Protein AF-A0A7C6SXG5-F1 (afdb_monomer)

Radius of gyration: 14.55 Å; Cα contacts (8 Å, |Δi|>4): 177; chains: 1; bounding box: 40×22×37 Å

Foldseek 3Di:
DALLLLLLLLLLLVALVSSLVSLLVSLVVCCVPPNNLVSQLSNLSSVLSNVLSVCVVVVDDSLVSLVVSLQSNLVSSLVSCVVVPDDNCCSCPVRNVVSSVSSVNNSVVNVVVCVVVVVNVVSVVVVD

Mean predicted aligned error: 2.98 Å

Secondary structure (DSSP, 8-state):
-TTSSHHHHHHHHH-HHHHHHHHHHHHHHHHHHT-HHHHHHHHHHHHHHHHHHHHHHTT--HHHHHHHHHHHHHHHHHHHHGGGT--HHIIIIIIIIHHHHHHHHHHHHHHHHHHHTTHHHHHHHTT-

Structure (mmCIF, N/CA/C/O backbone):
data_AF-A0A7C6SXG5-F1
#
_entry.id   AF-A0A7C6SXG5-F1
#
loop_
_atom_site.group_PDB
_atom_site.id
_atom_site.type_symbol
_atom_site.label_atom_id
_atom_site.label_alt_id
_atom_site.label_comp_id
_atom_site.label_asym_id
_atom_site.label_entity_id
_atom_site.label_seq_id
_atom_site.pdbx_PDB_ins_code
_atom_site.Cartn_x
_atom_site.Cartn_y
_atom_site.Cartn_z
_atom_site.occupancy
_atom_site.B_iso_or_equiv
_atom_site.auth_seq_id
_atom_site.auth_comp_id
_atom_site.auth_asym_id
_atom_site.auth_atom_id
_atom_site.pdbx_PDB_model_num
ATOM 1 N N . THR A 1 1 ? 6.810 6.107 -3.801 1.00 74.69 1 THR A N 1
ATOM 2 C CA . THR A 1 1 ? 6.747 7.474 -3.229 1.00 74.69 1 THR A CA 1
ATOM 3 C C . THR A 1 1 ? 6.247 7.361 -1.804 1.00 74.69 1 THR A C 1
ATOM 5 O O . THR A 1 1 ? 5.491 6.437 -1.528 1.00 74.69 1 THR A O 1
ATOM 8 N N . LEU A 1 2 ? 6.682 8.227 -0.886 1.00 86.44 2 LEU A N 1
ATOM 9 C CA . LEU A 1 2 ? 6.166 8.187 0.488 1.00 86.44 2 LEU A CA 1
ATOM 10 C C . LEU A 1 2 ? 4.692 8.610 0.525 1.00 86.44 2 LEU A C 1
ATOM 12 O O . LEU A 1 2 ? 4.260 9.419 -0.294 1.00 86.44 2 LEU A O 1
ATOM 16 N N . ALA A 1 3 ? 3.944 8.031 1.458 1.00 89.56 3 ALA A N 1
ATOM 17 C CA . ALA A 1 3 ? 2.505 8.165 1.664 1.00 89.56 3 ALA A CA 1
ATOM 18 C C . ALA A 1 3 ? 1.616 7.761 0.470 1.00 89.56 3 ALA A C 1
ATOM 20 O O . ALA A 1 3 ? 0.406 7.984 0.501 1.00 89.56 3 ALA A O 1
ATOM 21 N N . SER A 1 4 ? 2.166 7.131 -0.571 1.00 86.44 4 SER A N 1
ATOM 22 C CA . SER A 1 4 ? 1.375 6.732 -1.745 1.00 86.44 4 SER A CA 1
ATOM 23 C C . SER A 1 4 ? 0.449 5.544 -1.480 1.00 86.44 4 SER A C 1
ATOM 25 O O . SER A 1 4 ? -0.588 5.426 -2.131 1.00 86.44 4 SER A O 1
ATOM 27 N N . HIS A 1 5 ? 0.764 4.717 -0.480 1.00 95.50 5 HIS A N 1
ATOM 28 C CA . HIS A 1 5 ? -0.061 3.571 -0.087 1.00 95.50 5 HIS A CA 1
ATOM 29 C C . HIS A 1 5 ? -0.983 3.883 1.091 1.00 95.50 5 HIS A C 1
ATOM 31 O O . HIS A 1 5 ? -1.856 3.077 1.414 1.00 95.50 5 HIS A O 1
ATOM 37 N N . LEU A 1 6 ? -0.835 5.059 1.711 1.00 96.44 6 LEU A N 1
ATOM 38 C CA . LEU A 1 6 ? -1.660 5.482 2.839 1.00 96.44 6 LEU A CA 1
ATOM 39 C C . LEU A 1 6 ? -3.169 5.344 2.543 1.00 96.44 6 LEU A C 1
ATOM 41 O O . LEU A 1 6 ? -3.862 4.751 3.374 1.00 96.44 6 LEU A O 1
ATOM 45 N N . PRO A 1 7 ? -3.699 5.780 1.376 1.00 97.06 7 PRO A N 1
ATOM 46 C CA . PRO A 1 7 ? -5.125 5.637 1.088 1.00 97.06 7 PRO A CA 1
ATOM 47 C C . PRO A 1 7 ? -5.600 4.179 1.086 1.00 97.06 7 PRO A C 1
ATOM 49 O O . PRO A 1 7 ? -6.631 3.871 1.681 1.00 97.06 7 PRO A O 1
ATOM 52 N N . VAL A 1 8 ? -4.851 3.264 0.455 1.00 98.31 8 VAL A N 1
ATOM 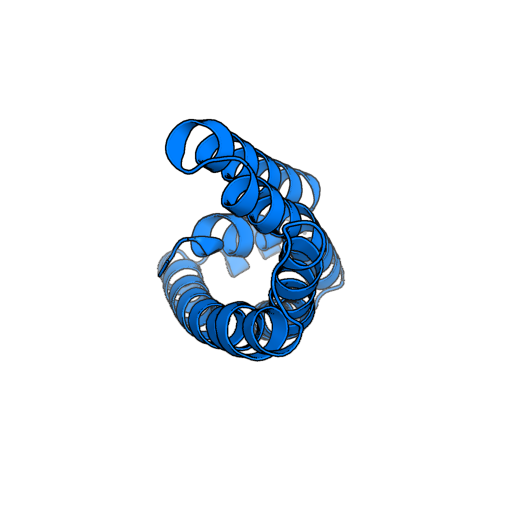53 C CA . VAL A 1 8 ? -5.249 1.847 0.376 1.00 98.31 8 VAL A CA 1
ATOM 54 C C . VAL A 1 8 ? -5.080 1.134 1.720 1.00 98.31 8 VAL A C 1
ATOM 56 O O . VAL A 1 8 ? -5.923 0.317 2.076 1.00 98.31 8 VAL A O 1
ATOM 59 N N . MET A 1 9 ? -4.060 1.485 2.511 1.00 98.44 9 MET A N 1
ATOM 60 C CA . MET A 1 9 ? -3.871 0.959 3.869 1.00 98.44 9 MET A CA 1
ATOM 61 C C . MET A 1 9 ? -5.026 1.349 4.795 1.00 98.44 9 MET A C 1
ATOM 63 O O . MET A 1 9 ? -5.563 0.499 5.501 1.00 98.44 9 MET A O 1
ATOM 67 N N . VAL A 1 10 ? -5.461 2.612 4.762 1.00 97.94 10 VAL A N 1
ATOM 68 C CA . VAL A 1 10 ? -6.627 3.071 5.534 1.00 97.94 10 VAL A CA 1
ATOM 69 C C . VAL A 1 10 ? -7.913 2.410 5.026 1.00 97.94 10 VAL A C 1
ATOM 71 O O . VAL A 1 10 ? -8.749 1.985 5.824 1.00 97.94 10 VAL A O 1
ATOM 74 N N . ALA A 1 11 ? -8.059 2.242 3.709 1.00 98.19 11 ALA A N 1
ATOM 75 C CA . ALA A 1 11 ? -9.223 1.599 3.102 1.00 98.19 11 ALA A CA 1
ATOM 76 C C . ALA A 1 11 ? -9.441 0.142 3.556 1.00 98.19 11 ALA A C 1
ATOM 78 O O . ALA A 1 11 ? -10.587 -0.314 3.596 1.00 98.19 11 ALA A O 1
ATOM 79 N N . MET A 1 12 ? -8.382 -0.573 3.964 1.00 98.50 12 MET A N 1
ATOM 80 C CA . MET A 1 12 ? -8.490 -1.930 4.525 1.00 98.50 12 MET A CA 1
ATOM 81 C C . MET A 1 12 ? -9.366 -1.993 5.780 1.00 98.50 12 MET A C 1
ATOM 83 O O . MET A 1 12 ? -10.012 -3.012 6.031 1.00 98.50 12 MET A O 1
ATOM 87 N N . LEU A 1 13 ? -9.409 -0.910 6.562 1.00 97.56 13 LEU A N 1
ATOM 88 C CA . LEU A 1 13 ? -10.248 -0.825 7.757 1.00 97.56 13 LEU A CA 1
ATOM 89 C C . LEU A 1 13 ? -11.739 -0.754 7.397 1.00 97.56 13 LEU A C 1
ATOM 91 O O . LEU A 1 13 ? -12.579 -1.251 8.144 1.00 97.56 13 LEU A O 1
ATOM 95 N N . VAL A 1 14 ? -12.071 -0.194 6.231 1.00 96.12 14 VAL A N 1
ATOM 96 C CA . VAL A 1 14 ? -13.452 0.018 5.781 1.00 96.12 14 VAL A CA 1
ATOM 97 C C . VAL A 1 14 ? -14.047 -1.278 5.218 1.00 96.12 14 VAL A C 1
ATOM 99 O O . VAL A 1 14 ? -14.955 -1.875 5.803 1.00 96.12 14 VAL A O 1
ATOM 102 N N . SER A 1 15 ? -13.551 -1.747 4.069 1.00 96.62 15 SER A N 1
ATOM 103 C CA . SER A 1 15 ? -14.026 -2.980 3.424 1.00 96.62 15 SER A CA 1
ATOM 104 C C . SER A 1 15 ? -13.098 -3.452 2.296 1.00 96.62 15 SER A C 1
ATOM 106 O O . SER A 1 15 ? -12.388 -2.629 1.719 1.00 96.62 15 SER A O 1
ATOM 108 N N . PRO A 1 16 ? -13.143 -4.746 1.909 1.00 97.88 16 PRO A N 1
ATOM 109 C CA . PRO A 1 16 ? -12.455 -5.248 0.723 1.00 97.88 16 PRO A CA 1
ATOM 110 C C . PRO A 1 16 ? -12.828 -4.484 -0.545 1.00 97.88 16 PRO A C 1
ATOM 112 O O . PRO A 1 16 ? -11.949 -4.151 -1.327 1.00 97.88 16 PRO A O 1
ATOM 115 N N . GLN A 1 17 ? -14.107 -4.146 -0.723 1.00 98.19 17 GLN A N 1
ATOM 116 C CA . GLN A 1 17 ? -14.590 -3.399 -1.882 1.00 98.19 17 GLN A CA 1
ATOM 117 C C . GLN A 1 17 ? -13.952 -2.008 -1.956 1.00 98.19 17 GLN A C 1
ATOM 119 O O . GLN A 1 17 ? -13.437 -1.625 -3.002 1.00 98.19 17 GLN A O 1
ATOM 124 N N . VAL A 1 18 ? -13.923 -1.272 -0.840 1.00 98.31 18 VAL A N 1
ATOM 125 C CA . VAL A 1 18 ? -13.299 0.060 -0.784 1.00 98.31 18 VAL A CA 1
ATOM 126 C C . VAL A 1 18 ? -11.788 -0.040 -1.003 1.00 98.31 18 VAL A C 1
ATOM 128 O O . VAL A 1 18 ? -11.242 0.737 -1.781 1.00 98.31 18 VAL A O 1
ATOM 131 N N . ALA A 1 19 ? -11.111 -1.023 -0.403 1.00 98.56 19 ALA A N 1
ATOM 132 C CA . ALA A 1 19 ? -9.676 -1.231 -0.606 1.00 98.56 19 ALA A CA 1
ATOM 133 C C . ALA A 1 19 ? -9.323 -1.553 -2.070 1.00 98.56 19 ALA A C 1
ATOM 135 O O . ALA A 1 19 ? -8.379 -0.979 -2.614 1.00 98.56 19 ALA A O 1
ATOM 136 N N . VAL A 1 20 ? -10.114 -2.406 -2.731 1.00 98.69 20 VAL A N 1
ATOM 137 C CA . VAL A 1 20 ? -9.964 -2.706 -4.164 1.00 98.69 20 VAL A CA 1
ATOM 138 C C . VAL A 1 20 ? -10.177 -1.451 -5.004 1.00 98.69 20 VAL A C 1
ATOM 140 O O . VAL A 1 20 ? -9.337 -1.142 -5.845 1.00 98.69 20 VAL A O 1
ATOM 143 N N . MET A 1 21 ? -11.250 -0.696 -4.756 1.00 98.56 21 MET A N 1
ATOM 144 C CA . MET A 1 21 ? -11.550 0.521 -5.516 1.00 98.56 21 MET A CA 1
ATOM 145 C C . MET A 1 21 ? -10.456 1.582 -5.378 1.00 98.56 21 MET A C 1
ATOM 147 O O . MET A 1 21 ? -10.078 2.194 -6.374 1.00 98.56 21 MET A O 1
ATOM 151 N N . VAL A 1 22 ? -9.898 1.769 -4.179 1.00 98.44 22 VAL A N 1
ATOM 152 C CA . VAL A 1 22 ? -8.770 2.690 -3.966 1.00 98.44 22 VAL A CA 1
ATOM 153 C C . VAL A 1 22 ? -7.520 2.210 -4.709 1.00 98.44 22 VAL A C 1
ATOM 155 O O . VAL A 1 22 ? -6.851 3.012 -5.361 1.00 98.44 22 VAL A O 1
ATOM 158 N N . GLY A 1 23 ? -7.226 0.907 -4.676 1.00 98.06 23 GLY A N 1
ATOM 159 C CA . GLY A 1 23 ? -6.114 0.329 -5.430 1.00 98.06 23 GLY A CA 1
ATOM 160 C C . GLY A 1 23 ? -6.257 0.527 -6.943 1.00 98.06 23 GLY A C 1
ATOM 161 O O . GLY A 1 23 ? -5.346 1.049 -7.586 1.00 98.06 23 GLY A O 1
ATOM 162 N N . LEU A 1 24 ? -7.423 0.203 -7.507 1.00 98.38 24 LEU A N 1
ATOM 163 C CA . LEU A 1 24 ? -7.712 0.398 -8.933 1.00 98.38 24 LEU A CA 1
ATOM 164 C C . LEU A 1 24 ? -7.697 1.879 -9.326 1.00 98.38 24 LEU A C 1
ATOM 166 O O . LEU A 1 24 ? -7.126 2.233 -10.355 1.00 98.38 24 LEU A O 1
ATOM 170 N N . GLY A 1 25 ? -8.249 2.754 -8.482 1.00 98.12 25 GLY A N 1
ATOM 171 C CA . GLY A 1 25 ? -8.196 4.202 -8.677 1.00 98.12 25 GLY A CA 1
ATOM 172 C C . GLY A 1 25 ? -6.760 4.730 -8.724 1.00 98.12 25 GLY A C 1
ATOM 173 O O . GLY A 1 25 ? -6.435 5.546 -9.585 1.00 98.12 25 GLY A O 1
ATOM 174 N N . SER A 1 26 ? -5.875 4.213 -7.863 1.00 96.00 26 SER A N 1
ATOM 175 C CA . SER A 1 26 ? -4.448 4.563 -7.893 1.00 96.00 26 SER A CA 1
ATOM 176 C C . SER A 1 26 ? -3.766 4.107 -9.188 1.00 96.00 26 SER A C 1
ATOM 178 O O . SER A 1 26 ? -3.035 4.884 -9.802 1.00 96.00 26 SER A O 1
ATOM 180 N N . SER A 1 27 ? -4.071 2.893 -9.662 1.00 97.56 27 SER A N 1
ATOM 181 C CA . SER A 1 27 ? -3.561 2.367 -10.932 1.00 97.56 27 SER A CA 1
ATOM 182 C C . SER A 1 27 ? -4.015 3.218 -12.121 1.00 97.56 27 SER A C 1
ATOM 184 O O . SER A 1 27 ? -3.182 3.638 -12.925 1.00 97.56 27 SER A O 1
ATOM 186 N N . LEU A 1 28 ? -5.305 3.565 -12.187 1.00 98.25 28 LEU A N 1
ATOM 187 C CA . LEU A 1 28 ? -5.853 4.438 -13.227 1.00 98.25 28 LEU A CA 1
ATOM 188 C C . LEU A 1 28 ? -5.217 5.835 -13.196 1.00 98.25 28 LEU A C 1
ATOM 190 O O . LEU A 1 28 ? -4.803 6.350 -14.234 1.00 98.25 28 LEU A O 1
ATOM 194 N N . GLY A 1 29 ? -5.088 6.438 -12.011 1.00 96.44 29 GLY A N 1
ATOM 195 C CA . GLY A 1 29 ? -4.447 7.744 -11.857 1.00 96.44 29 GLY A CA 1
ATOM 196 C C . GLY A 1 29 ? -2.992 7.739 -12.337 1.00 96.44 29 GLY A C 1
ATOM 197 O O . GLY A 1 29 ? -2.557 8.659 -13.033 1.00 96.44 29 GLY A O 1
ATOM 198 N N . PHE A 1 30 ? -2.242 6.677 -12.035 1.00 96.31 30 PHE A N 1
ATOM 199 C CA . PHE A 1 30 ? -0.874 6.516 -12.525 1.00 96.31 30 PHE A CA 1
ATOM 200 C C . PHE A 1 30 ? -0.798 6.200 -14.013 1.00 96.31 30 PHE A C 1
ATOM 202 O O . PHE A 1 30 ? 0.144 6.657 -14.655 1.00 96.31 30 PHE A O 1
ATOM 209 N N . LEU A 1 31 ? -1.778 5.505 -14.588 1.00 97.69 31 LEU A N 1
ATOM 210 C CA . LEU A 1 31 ? -1.833 5.309 -16.035 1.00 97.69 31 LEU A CA 1
ATOM 211 C C . LEU A 1 31 ? -1.932 6.653 -16.756 1.00 97.69 31 LEU A C 1
ATOM 213 O O . LEU A 1 31 ? -1.181 6.899 -17.695 1.00 97.69 31 LEU A O 1
ATOM 217 N N . ILE A 1 32 ? -2.798 7.538 -16.258 1.00 97.69 32 ILE A N 1
ATOM 218 C CA . ILE A 1 32 ? -3.000 8.877 -16.818 1.00 97.69 32 ILE A CA 1
ATOM 219 C C . ILE A 1 32 ? -1.746 9.748 -16.639 1.00 97.69 32 ILE A C 1
ATOM 221 O O . ILE A 1 32 ? -1.424 10.540 -17.523 1.00 97.69 32 ILE A O 1
ATOM 225 N N . LYS A 1 33 ? -1.033 9.631 -15.506 1.00 97.00 33 LYS A N 1
ATOM 226 C CA . LYS A 1 33 ? 0.024 10.592 -15.141 1.00 97.00 33 LYS A CA 1
ATOM 227 C C . LYS A 1 33 ? 1.467 10.128 -15.358 1.00 97.00 33 LYS A C 1
ATOM 229 O O . LYS A 1 33 ? 2.319 10.961 -15.660 1.00 97.00 33 LYS A O 1
ATOM 234 N N . LEU A 1 34 ? 1.7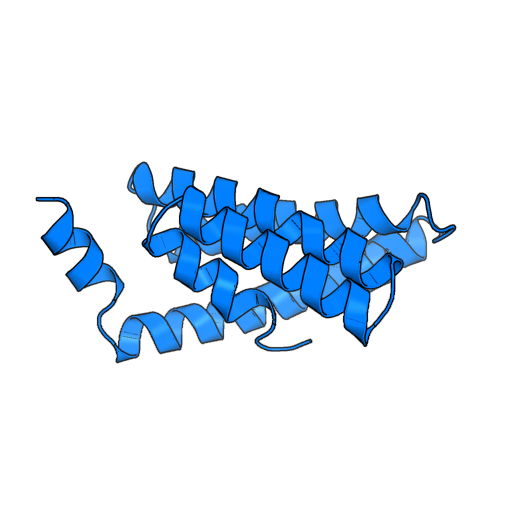61 8.851 -15.129 1.00 95.38 34 LEU A N 1
ATOM 235 C CA . LEU A 1 34 ? 3.123 8.305 -15.006 1.00 95.38 34 LEU A CA 1
ATOM 236 C C . LEU A 1 34 ? 3.418 7.172 -16.001 1.00 95.38 34 LEU A C 1
ATOM 238 O O . LEU A 1 34 ? 4.579 6.802 -16.173 1.00 95.38 34 LEU A O 1
ATOM 242 N N . GLY A 1 35 ? 2.393 6.633 -16.663 1.00 96.75 35 GLY A N 1
ATOM 243 C CA . GLY A 1 35 ? 2.525 5.625 -17.710 1.00 96.75 35 GLY A CA 1
ATOM 244 C C . GLY A 1 35 ? 2.283 4.180 -17.248 1.00 96.75 35 GLY A C 1
ATOM 245 O O . GLY A 1 35 ? 2.060 3.902 -16.064 1.00 96.75 35 GLY A O 1
ATOM 246 N N . PRO A 1 36 ? 2.318 3.228 -18.197 1.00 97.31 36 PRO A N 1
ATOM 247 C CA . PRO A 1 36 ? 1.765 1.886 -18.010 1.00 97.31 36 PRO A CA 1
ATOM 248 C C . PRO A 1 36 ? 2.546 1.016 -17.019 1.00 97.31 36 PRO A C 1
ATOM 250 O O . PRO A 1 36 ? 1.933 0.236 -16.300 1.00 97.31 36 PRO A O 1
ATOM 253 N N . ILE A 1 37 ? 3.873 1.162 -16.922 1.00 97.62 37 ILE A N 1
ATOM 254 C CA . ILE A 1 37 ? 4.694 0.363 -15.992 1.00 97.62 37 ILE A CA 1
ATOM 255 C C . ILE A 1 37 ? 4.330 0.694 -14.538 1.00 97.62 37 ILE A C 1
ATOM 257 O O . ILE A 1 37 ? 4.137 -0.197 -13.712 1.00 97.62 37 ILE A O 1
ATOM 261 N N . ILE A 1 38 ? 4.202 1.986 -14.223 1.00 96.56 38 ILE A N 1
ATOM 262 C CA . ILE A 1 38 ? 3.845 2.440 -12.875 1.00 96.56 38 ILE A CA 1
ATOM 263 C C . ILE A 1 38 ? 2.383 2.108 -12.564 1.00 96.56 38 ILE A C 1
ATOM 265 O O . ILE A 1 38 ? 2.083 1.661 -11.458 1.00 96.56 38 ILE A O 1
ATOM 269 N N . ALA A 1 39 ? 1.491 2.243 -13.547 1.00 97.50 39 ALA A N 1
ATOM 270 C CA . ALA A 1 39 ? 0.096 1.835 -13.418 1.00 97.50 39 ALA A CA 1
ATOM 271 C C . ALA A 1 39 ? -0.058 0.337 -13.127 1.00 97.50 39 ALA A C 1
ATOM 273 O O . ALA A 1 39 ? -0.802 -0.036 -12.219 1.00 97.50 39 ALA A O 1
ATOM 274 N N . ALA A 1 40 ? 0.669 -0.515 -13.854 1.00 98.00 40 ALA A N 1
ATOM 275 C CA . ALA A 1 40 ? 0.648 -1.960 -13.660 1.00 98.00 40 ALA A CA 1
ATOM 276 C C . ALA A 1 40 ? 1.131 -2.337 -12.255 1.00 98.00 40 ALA A C 1
ATOM 278 O O . ALA A 1 40 ? 0.517 -3.175 -11.599 1.00 98.00 40 ALA A O 1
ATOM 279 N N . ARG A 1 41 ? 2.189 -1.683 -11.755 1.00 97.69 41 ARG A N 1
ATOM 280 C CA . ARG A 1 41 ? 2.654 -1.879 -10.373 1.00 97.69 41 ARG A CA 1
ATOM 281 C C . ARG A 1 41 ? 1.578 -1.474 -9.363 1.00 97.69 41 ARG A C 1
ATOM 283 O O . ARG A 1 41 ? 1.236 -2.262 -8.491 1.00 97.69 41 ARG A O 1
ATOM 290 N N . ALA A 1 42 ? 0.940 -0.320 -9.558 1.00 97.06 42 ALA A N 1
ATOM 291 C CA . ALA A 1 42 ? -0.147 0.124 -8.689 1.00 97.06 42 ALA A CA 1
ATOM 292 C C . ALA A 1 42 ? -1.409 -0.751 -8.751 1.00 97.06 42 ALA A C 1
ATOM 294 O O . ALA A 1 42 ? -2.218 -0.717 -7.827 1.00 97.06 42 ALA A O 1
ATOM 295 N N . ALA A 1 43 ? -1.584 -1.598 -9.770 1.00 97.81 43 ALA A N 1
ATOM 296 C CA . ALA A 1 43 ? -2.659 -2.591 -9.762 1.00 97.81 43 ALA A CA 1
ATOM 297 C C . ALA A 1 43 ? -2.493 -3.615 -8.617 1.00 97.81 43 ALA A C 1
ATOM 299 O O . ALA A 1 43 ? -3.487 -4.115 -8.085 1.00 97.81 43 ALA A O 1
ATOM 300 N N . VAL A 1 44 ? -1.258 -3.859 -8.154 1.00 98.38 44 VAL A N 1
ATOM 301 C CA . VAL A 1 44 ? -0.959 -4.695 -6.974 1.00 98.38 44 VAL A CA 1
ATOM 302 C C . VAL A 1 44 ? -1.614 -4.128 -5.710 1.00 98.38 44 VAL A C 1
ATOM 304 O O . VAL A 1 44 ? -1.962 -4.889 -4.805 1.00 98.38 44 VAL A O 1
ATOM 307 N N . HIS A 1 45 ? -1.870 -2.815 -5.658 1.00 98.31 45 HIS A N 1
ATOM 308 C CA . HIS A 1 45 ? -2.537 -2.172 -4.526 1.00 98.31 45 HIS A CA 1
ATOM 309 C C . HIS A 1 45 ? -3.937 -2.733 -4.285 1.00 98.31 45 HIS A C 1
ATOM 311 O O . HIS A 1 45 ? -4.328 -2.931 -3.137 1.00 98.31 45 HIS A O 1
ATOM 317 N N . ALA A 1 46 ? -4.677 -3.056 -5.350 1.00 98.50 46 ALA A N 1
ATOM 318 C CA . ALA A 1 46 ? -5.993 -3.670 -5.216 1.00 98.50 46 ALA A CA 1
ATOM 319 C C . ALA A 1 46 ? -5.898 -5.061 -4.566 1.00 98.50 46 ALA A C 1
ATOM 321 O O . ALA A 1 46 ? -6.721 -5.409 -3.719 1.00 98.50 46 ALA A O 1
ATOM 322 N N . VAL A 1 47 ? -4.860 -5.831 -4.911 1.00 98.38 47 VAL A N 1
ATOM 323 C CA . VAL A 1 47 ? -4.635 -7.192 -4.403 1.00 98.38 47 VAL A CA 1
ATOM 324 C C . VAL A 1 47 ? -4.248 -7.174 -2.926 1.00 98.38 47 VAL A C 1
ATOM 326 O O . VAL A 1 47 ? -4.917 -7.813 -2.111 1.00 98.38 47 VAL A O 1
ATOM 329 N N . PHE A 1 48 ? -3.200 -6.431 -2.549 1.00 98.19 48 PHE A N 1
ATOM 330 C CA . PHE A 1 48 ? -2.788 -6.393 -1.143 1.00 98.19 48 PHE A CA 1
ATOM 331 C C . PHE A 1 48 ? -3.817 -5.648 -0.279 1.00 98.19 48 PHE A C 1
ATOM 333 O O . PHE A 1 48 ? -4.042 -6.038 0.865 1.00 98.19 48 PHE A O 1
ATOM 340 N N . GLY A 1 49 ? -4.495 -4.637 -0.836 1.00 98.62 49 GLY A N 1
ATOM 341 C CA . GLY A 1 49 ? -5.635 -3.955 -0.225 1.00 98.62 49 GLY A CA 1
ATOM 342 C C . GLY A 1 49 ? -6.761 -4.922 0.131 1.00 98.62 49 GLY A C 1
ATOM 343 O O . GLY A 1 49 ? -7.210 -4.959 1.277 1.00 98.62 49 GLY A O 1
ATOM 344 N N . ALA A 1 50 ? -7.181 -5.761 -0.820 1.00 98.62 50 ALA A N 1
ATOM 345 C CA . ALA A 1 50 ? -8.190 -6.789 -0.580 1.00 98.62 50 ALA A CA 1
ATOM 346 C C . ALA A 1 50 ? -7.742 -7.782 0.500 1.00 98.62 50 ALA A C 1
ATOM 348 O O . ALA A 1 50 ? -8.479 -8.021 1.460 1.00 98.62 50 ALA A O 1
ATOM 349 N N . ALA A 1 51 ? -6.528 -8.329 0.376 1.00 98.69 51 ALA A N 1
ATOM 350 C CA . ALA A 1 51 ? -5.978 -9.285 1.336 1.00 98.69 51 ALA A CA 1
ATOM 351 C C . ALA A 1 51 ? -5.934 -8.701 2.757 1.00 98.69 51 ALA A C 1
ATOM 353 O O . ALA A 1 51 ? -6.389 -9.342 3.709 1.00 98.69 51 ALA A O 1
ATOM 354 N N . GLY A 1 52 ? -5.462 -7.460 2.893 1.00 98.62 52 GLY A N 1
ATOM 355 C CA . GLY A 1 52 ? -5.412 -6.764 4.171 1.00 98.62 52 GLY A CA 1
ATOM 356 C C . GLY A 1 52 ? -6.800 -6.504 4.758 1.00 98.62 52 GLY A C 1
ATOM 357 O O . GLY A 1 52 ? -7.033 -6.763 5.938 1.00 98.62 52 GLY A O 1
ATOM 358 N N . ALA A 1 53 ? -7.761 -6.091 3.930 1.00 98.50 53 ALA A N 1
ATOM 359 C CA . ALA A 1 53 ? -9.138 -5.869 4.363 1.00 98.50 53 ALA A CA 1
ATOM 360 C C . ALA A 1 53 ? -9.824 -7.160 4.844 1.00 98.50 53 ALA A C 1
ATOM 362 O O . ALA A 1 53 ? -10.535 -7.155 5.854 1.00 98.50 53 ALA A O 1
ATOM 363 N N . PHE A 1 54 ? -9.602 -8.285 4.155 1.00 98.56 54 PHE A N 1
ATOM 364 C CA . PHE A 1 54 ? -10.099 -9.592 4.592 1.00 98.56 54 PHE A CA 1
ATOM 365 C C . PHE A 1 54 ? -9.450 -10.040 5.903 1.00 98.56 54 PHE A C 1
ATOM 367 O O . PHE A 1 54 ? -10.151 -10.516 6.796 1.00 98.56 54 PHE A O 1
ATOM 374 N N . ALA A 1 55 ? -8.137 -9.860 6.050 1.00 98.44 55 ALA A N 1
ATOM 375 C CA . ALA A 1 55 ? -7.420 -10.168 7.284 1.00 98.44 55 ALA A CA 1
ATOM 376 C C . ALA A 1 55 ? -7.944 -9.340 8.469 1.00 98.44 55 ALA A C 1
ATOM 378 O O . ALA A 1 55 ? -8.262 -9.897 9.521 1.00 98.44 55 ALA A O 1
ATOM 379 N N . PHE A 1 56 ? -8.130 -8.032 8.279 1.00 97.94 56 PHE A N 1
ATOM 380 C CA . PHE A 1 56 ? -8.707 -7.151 9.293 1.00 97.94 56 PHE A CA 1
ATOM 381 C C . PHE A 1 56 ? -10.142 -7.559 9.662 1.00 97.94 56 PHE A C 1
ATOM 383 O O . PHE A 1 56 ? -10.522 -7.573 10.832 1.00 97.94 56 PHE A O 1
ATOM 390 N N . ARG A 1 57 ? -10.959 -7.956 8.676 1.00 96.06 57 ARG A N 1
ATOM 391 C CA . ARG A 1 57 ? -12.310 -8.497 8.916 1.00 96.06 57 ARG A CA 1
ATOM 392 C C . ARG A 1 57 ? -12.319 -9.772 9.749 1.00 96.06 57 ARG A C 1
ATOM 394 O O . ARG A 1 57 ? -13.235 -9.950 10.540 1.00 96.06 57 ARG A O 1
ATOM 401 N N . LYS A 1 58 ? -11.289 -10.606 9.623 1.00 96.38 58 LYS A N 1
ATOM 402 C CA . LYS A 1 58 ? -11.091 -11.803 10.451 1.00 96.38 58 LYS A CA 1
ATOM 403 C C . LYS A 1 58 ? -10.540 -11.499 11.853 1.00 96.38 58 LYS A C 1
ATOM 405 O O . LYS A 1 58 ? -10.194 -12.425 12.576 1.00 96.38 58 LYS A O 1
ATOM 410 N N . GLY A 1 59 ? -10.451 -10.226 12.244 1.00 95.69 59 GLY A N 1
ATOM 411 C CA . GLY A 1 59 ? -10.042 -9.812 13.586 1.00 95.69 59 GLY A CA 1
ATOM 412 C C . GLY A 1 59 ? -8.534 -9.655 13.770 1.00 95.69 59 GLY A C 1
ATOM 413 O O . GLY A 1 59 ? -8.081 -9.487 14.901 1.00 95.69 59 GLY A O 1
ATOM 414 N N . LEU A 1 60 ? -7.733 -9.690 12.696 1.00 97.81 60 LEU A N 1
ATOM 415 C CA . LEU A 1 60 ? -6.308 -9.391 12.833 1.00 97.81 60 LEU A CA 1
ATOM 416 C C . LEU A 1 60 ? -6.118 -7.911 13.218 1.00 97.81 60 LEU A C 1
ATOM 418 O O . LEU A 1 60 ? -6.689 -7.035 12.562 1.00 97.81 60 LEU A O 1
ATOM 422 N N . PRO A 1 61 ? -5.273 -7.608 14.223 1.00 96.88 61 PRO A N 1
ATOM 423 C CA . PRO A 1 61 ? -4.885 -6.240 14.546 1.00 96.88 61 PRO A CA 1
ATOM 424 C C . PRO A 1 61 ? -4.307 -5.517 13.328 1.00 96.88 61 PRO A C 1
ATOM 426 O O . PRO A 1 61 ? -3.546 -6.113 12.563 1.00 96.88 61 PRO A O 1
ATOM 429 N N . PHE A 1 62 ? -4.597 -4.222 13.186 1.00 97.69 62 PHE A N 1
ATOM 430 C CA . PHE A 1 62 ? -4.195 -3.450 12.005 1.00 97.69 62 PHE A CA 1
ATOM 431 C C . PHE A 1 62 ? -2.676 -3.474 11.754 1.00 97.69 62 PHE A C 1
ATOM 433 O O . PHE A 1 62 ? -2.247 -3.669 10.623 1.00 97.69 62 PHE A O 1
ATOM 440 N N . THR A 1 63 ? -1.845 -3.432 12.799 1.00 97.75 63 THR A N 1
ATOM 441 C CA . THR A 1 63 ? -0.385 -3.592 12.661 1.00 97.75 63 THR A CA 1
ATOM 442 C C . THR A 1 63 ? 0.008 -4.932 12.029 1.00 97.75 63 THR A C 1
ATOM 444 O O . THR A 1 63 ? 0.889 -4.978 11.176 1.00 97.75 63 THR A O 1
ATOM 447 N N . LYS A 1 64 ? -0.664 -6.035 12.398 1.00 98.31 64 LYS A N 1
ATOM 448 C CA . LYS A 1 64 ? -0.410 -7.355 11.792 1.00 98.31 64 LYS A CA 1
ATOM 449 C C . LYS A 1 64 ? -0.897 -7.411 10.348 1.00 98.31 64 LYS A C 1
ATOM 451 O O . LYS A 1 64 ? -0.266 -8.069 9.531 1.00 98.31 64 LYS A O 1
ATOM 456 N N . VAL A 1 65 ? -1.988 -6.712 10.034 1.00 98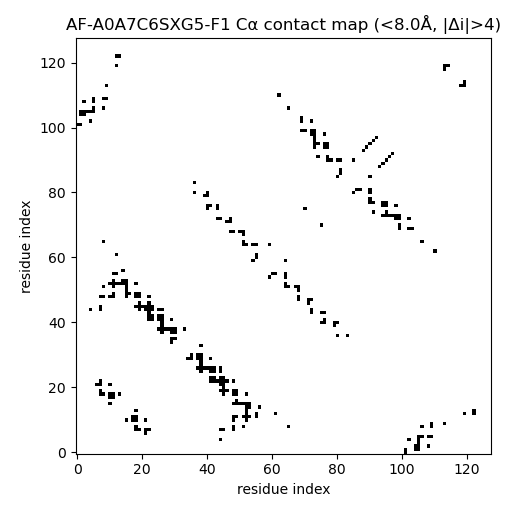.62 65 VAL A N 1
ATOM 457 C CA . VAL A 1 65 ? -2.490 -6.566 8.662 1.00 98.62 65 VAL A CA 1
ATOM 458 C C . VAL A 1 65 ? -1.457 -5.863 7.781 1.00 98.62 65 VAL A C 1
ATOM 460 O O . VAL A 1 65 ? -1.129 -6.386 6.723 1.00 98.62 65 VAL A O 1
ATOM 463 N N . LEU A 1 66 ? -0.881 -4.749 8.242 1.00 98.50 66 LEU A N 1
ATOM 464 C CA . LEU A 1 66 ? 0.162 -4.024 7.506 1.00 98.50 66 LEU A CA 1
ATOM 465 C C . LEU A 1 66 ? 1.380 -4.924 7.232 1.00 98.50 66 LEU A C 1
ATOM 467 O O . LEU A 1 66 ? 1.806 -5.062 6.086 1.00 98.50 66 LEU A O 1
ATOM 471 N N . MET A 1 67 ? 1.867 -5.643 8.250 1.00 98.38 67 MET A N 1
ATOM 472 C CA . MET A 1 67 ? 2.984 -6.586 8.089 1.00 98.38 67 MET A CA 1
ATOM 473 C C . MET A 1 67 ? 2.655 -7.759 7.155 1.00 98.38 67 MET A C 1
ATOM 475 O O . MET A 1 67 ? 3.513 -8.185 6.387 1.00 98.38 67 MET A O 1
ATOM 479 N N . LEU A 1 68 ? 1.418 -8.264 7.187 1.00 98.38 68 LEU A N 1
ATOM 480 C CA . LEU A 1 68 ? 0.949 -9.314 6.278 1.00 98.38 68 LEU A CA 1
ATOM 481 C C . LEU A 1 68 ? 0.937 -8.835 4.820 1.00 98.38 68 LEU A C 1
ATOM 483 O O . LEU A 1 68 ? 1.252 -9.605 3.915 1.00 98.38 68 LEU A O 1
ATOM 487 N N . THR A 1 69 ? 0.568 -7.576 4.579 1.00 98.56 69 THR A N 1
ATOM 488 C CA . THR A 1 69 ? 0.479 -7.027 3.221 1.00 98.56 69 THR A CA 1
ATOM 489 C C . THR A 1 69 ? 1.823 -6.638 2.615 1.00 98.56 69 THR A C 1
ATOM 491 O O . THR A 1 69 ? 1.935 -6.605 1.391 1.00 98.56 69 THR A O 1
ATOM 494 N N . LEU A 1 70 ? 2.851 -6.402 3.436 1.00 98.50 70 LEU A N 1
ATOM 495 C CA . LEU A 1 70 ? 4.200 -6.045 2.987 1.00 98.50 70 LEU A CA 1
ATOM 496 C C . LEU A 1 70 ? 4.777 -7.024 1.946 1.00 98.50 70 LEU A C 1
ATOM 498 O O . LEU A 1 70 ? 5.152 -6.559 0.866 1.00 98.50 70 LEU A O 1
ATOM 502 N N . PRO A 1 71 ? 4.847 -8.352 2.187 1.00 98.38 71 PRO A N 1
ATOM 503 C CA . PRO A 1 71 ? 5.393 -9.278 1.195 1.00 98.38 71 PRO A CA 1
ATOM 504 C C . PRO A 1 71 ? 4.546 -9.335 -0.080 1.00 98.38 71 PRO A C 1
ATOM 506 O O . PRO A 1 71 ? 5.107 -9.416 -1.169 1.00 98.38 71 PRO A O 1
ATOM 509 N N . ILE A 1 72 ? 3.217 -9.230 0.028 1.00 98.56 72 ILE A N 1
ATOM 510 C CA . ILE A 1 72 ? 2.310 -9.213 -1.133 1.00 98.56 72 ILE A CA 1
ATOM 511 C C . ILE A 1 72 ? 2.621 -8.001 -2.016 1.00 98.56 72 ILE A C 1
ATOM 513 O O . ILE A 1 72 ? 2.705 -8.121 -3.235 1.00 98.56 72 ILE A O 1
ATOM 517 N N . HIS A 1 73 ? 2.832 -6.845 -1.389 1.00 98.50 73 HIS A N 1
ATOM 518 C CA . HIS A 1 73 ? 3.151 -5.608 -2.076 1.00 98.50 73 HIS A CA 1
ATOM 519 C C . HIS A 1 73 ? 4.519 -5.669 -2.768 1.00 98.50 73 HIS A C 1
ATOM 521 O O . HIS A 1 73 ? 4.605 -5.511 -3.984 1.00 98.50 73 HIS A O 1
ATOM 527 N N . ALA A 1 74 ? 5.579 -5.961 -2.008 1.00 98.31 74 ALA A N 1
ATOM 528 C CA . ALA A 1 74 ? 6.949 -5.950 -2.512 1.00 98.31 74 ALA A CA 1
ATOM 529 C C . ALA A 1 74 ? 7.190 -7.002 -3.601 1.00 98.31 74 ALA A C 1
ATOM 531 O O . ALA A 1 74 ? 7.783 -6.699 -4.637 1.00 98.31 74 ALA A O 1
ATOM 532 N N . ILE A 1 75 ? 6.705 -8.229 -3.390 1.00 98.56 75 ILE A N 1
ATOM 533 C CA . ILE A 1 75 ? 6.846 -9.308 -4.372 1.00 98.56 75 ILE A CA 1
ATOM 534 C C . ILE A 1 75 ? 5.952 -9.031 -5.579 1.0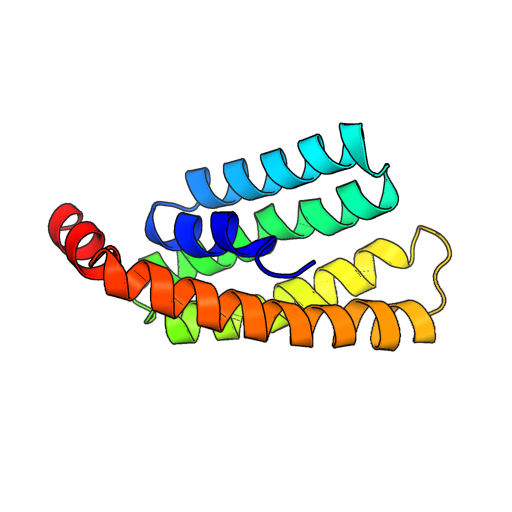0 98.56 75 ILE A C 1
ATOM 536 O O . ILE A 1 75 ? 6.406 -9.182 -6.709 1.0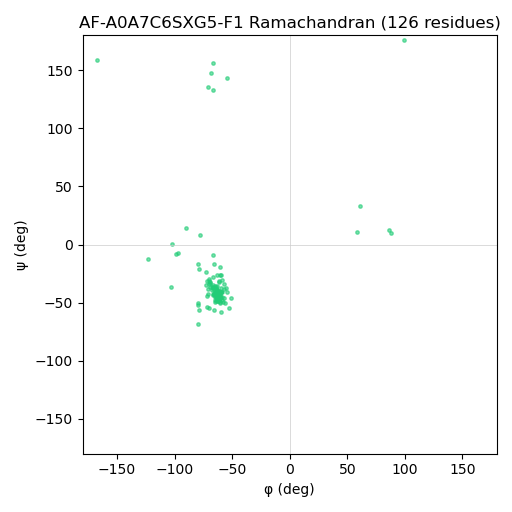0 98.56 75 ILE A O 1
ATOM 540 N N . GLY A 1 76 ? 4.712 -8.581 -5.366 1.00 98.38 76 GLY A N 1
ATOM 541 C CA . GLY A 1 76 ? 3.796 -8.262 -6.456 1.00 98.38 76 GLY A CA 1
ATOM 542 C C . GLY A 1 76 ? 4.371 -7.206 -7.399 1.00 98.38 76 GLY A C 1
ATOM 543 O O . GLY A 1 76 ? 4.430 -7.429 -8.606 1.00 98.38 76 GLY A O 1
ATOM 544 N N . GLU A 1 77 ? 4.872 -6.088 -6.870 1.00 98.31 77 GLU A N 1
ATOM 545 C CA . GLU A 1 77 ? 5.468 -5.044 -7.709 1.00 98.31 77 GLU A CA 1
ATOM 546 C C . GLU A 1 77 ? 6.768 -5.502 -8.391 1.00 98.31 77 GLU A C 1
ATOM 548 O O . GLU A 1 77 ? 7.011 -5.130 -9.541 1.00 98.31 77 GLU A O 1
ATOM 553 N N . ALA A 1 78 ? 7.585 -6.330 -7.730 1.00 98.44 78 ALA A N 1
ATOM 554 C CA . ALA A 1 78 ? 8.787 -6.909 -8.331 1.00 98.44 78 ALA A CA 1
ATOM 555 C C . ALA A 1 78 ? 8.455 -7.856 -9.496 1.00 98.44 78 ALA A C 1
ATOM 557 O O . ALA A 1 78 ? 9.106 -7.804 -10.537 1.00 98.44 78 ALA A O 1
ATOM 558 N N . LEU A 1 79 ? 7.423 -8.692 -9.358 1.00 98.44 79 LEU A N 1
ATOM 559 C CA . LEU A 1 79 ? 6.983 -9.594 -10.424 1.00 98.44 79 LEU A CA 1
ATOM 560 C C . LEU A 1 79 ? 6.399 -8.825 -11.610 1.00 98.44 79 LEU A C 1
ATOM 562 O O . LEU A 1 79 ? 6.685 -9.162 -12.757 1.00 98.44 79 LEU A O 1
ATOM 566 N N . ILE A 1 80 ? 5.636 -7.762 -11.345 1.00 98.19 80 ILE A N 1
ATOM 567 C CA . ILE A 1 80 ? 4.998 -6.957 -12.390 1.00 98.19 80 ILE A CA 1
ATOM 568 C C . ILE A 1 80 ? 6.006 -6.301 -13.328 1.00 98.19 80 ILE A C 1
ATOM 570 O O . ILE A 1 80 ? 5.688 -6.123 -14.497 1.00 98.19 80 ILE A O 1
ATOM 574 N N . VAL A 1 81 ? 7.207 -5.939 -12.869 1.00 98.38 81 VAL A N 1
ATOM 575 C CA . VAL A 1 81 ? 8.186 -5.262 -13.737 1.00 98.38 81 VAL A CA 1
ATOM 576 C C . VAL A 1 81 ? 8.952 -6.209 -14.666 1.00 98.38 81 VAL A C 1
ATOM 578 O O . VAL A 1 81 ? 9.529 -5.745 -15.649 1.00 98.38 81 VAL A O 1
ATOM 581 N N . LEU A 1 82 ? 8.949 -7.523 -14.406 1.00 98.25 82 LEU A N 1
ATOM 582 C CA . LEU A 1 82 ? 9.698 -8.498 -15.213 1.00 98.25 82 LEU A CA 1
ATOM 583 C C . LEU A 1 82 ? 9.216 -8.561 -16.677 1.00 98.25 82 LEU A C 1
ATOM 585 O O . LEU A 1 82 ? 10.065 -8.458 -17.565 1.00 98.25 82 LEU A O 1
ATOM 589 N N . PRO A 1 83 ? 7.898 -8.624 -16.979 1.00 97.69 83 PRO A N 1
ATOM 590 C CA . PRO A 1 83 ? 7.400 -8.567 -18.357 1.00 97.69 83 PRO A CA 1
ATOM 591 C C . PRO A 1 83 ? 7.756 -7.276 -19.108 1.00 97.69 83 PRO A C 1
ATOM 593 O O . PRO A 1 83 ? 7.733 -7.261 -20.334 1.00 97.69 83 PRO A O 1
ATOM 596 N N . PHE A 1 84 ? 8.112 -6.202 -18.396 1.00 97.44 84 PHE A N 1
ATOM 597 C CA . PHE A 1 84 ? 8.552 -4.934 -18.987 1.00 97.44 84 PHE A CA 1
ATOM 598 C C . PHE A 1 84 ? 10.073 -4.871 -19.214 1.00 97.44 84 PHE A C 1
ATOM 600 O O . PHE A 1 84 ? 10.622 -3.794 -19.440 1.00 97.44 84 PHE A O 1
ATOM 607 N N . GLY A 1 85 ? 10.772 -6.010 -19.145 1.00 97.56 85 GLY A N 1
ATOM 608 C CA . GLY A 1 85 ? 12.196 -6.120 -19.475 1.00 97.56 85 GLY A CA 1
ATOM 609 C C . GLY A 1 85 ? 13.150 -5.798 -18.324 1.00 97.56 85 GLY A C 1
ATOM 610 O O . GLY A 1 85 ? 14.353 -5.640 -18.543 1.00 97.56 85 GLY A O 1
ATOM 611 N N . PHE A 1 86 ? 12.657 -5.694 -17.086 1.00 98.19 86 PHE A N 1
ATOM 612 C CA . PHE A 1 86 ? 13.534 -5.534 -15.927 1.00 98.19 86 PHE A CA 1
ATOM 613 C C . PHE A 1 86 ? 14.289 -6.841 -15.667 1.00 98.19 86 PHE A C 1
ATOM 615 O O . PHE A 1 86 ? 13.702 -7.921 -15.659 1.00 98.19 86 PHE A O 1
ATOM 622 N N . SER A 1 87 ? 15.595 -6.749 -15.401 1.00 98.38 87 SER A N 1
ATOM 623 C CA . SER A 1 87 ? 16.363 -7.909 -14.944 1.00 98.38 87 SER A CA 1
ATOM 624 C C . SER A 1 87 ? 15.909 -8.343 -13.549 1.00 98.38 87 SER A C 1
ATOM 626 O O . SER A 1 87 ? 15.439 -7.518 -12.761 1.00 98.38 87 SER A O 1
ATOM 628 N N . LEU A 1 88 ? 16.127 -9.615 -13.201 1.00 97.38 88 LEU A N 1
ATOM 629 C CA . LEU A 1 88 ? 15.797 -10.141 -11.873 1.00 97.38 88 LEU A CA 1
ATOM 630 C C . LEU A 1 88 ? 16.466 -9.337 -10.747 1.00 97.38 88 LEU A C 1
ATOM 632 O O . LEU A 1 88 ? 15.845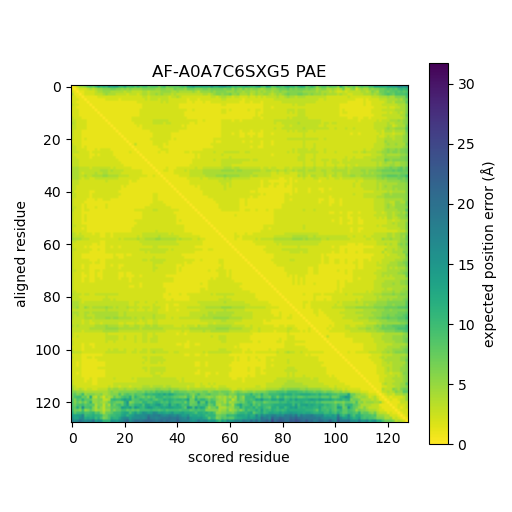 -9.069 -9.723 1.00 97.38 88 LEU A O 1
ATOM 636 N N . GLN A 1 89 ? 17.70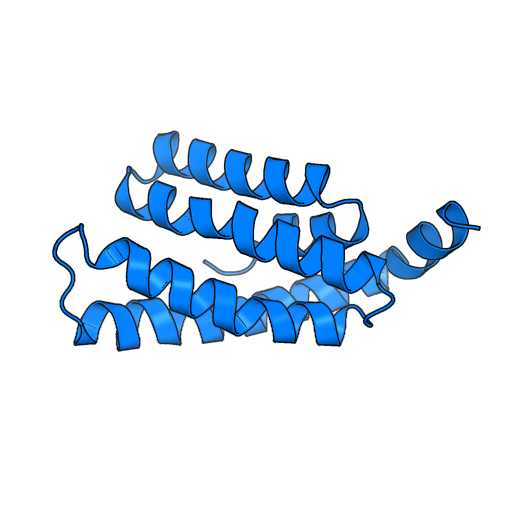3 -8.878 -10.965 1.00 97.44 89 GLN A N 1
ATOM 637 C CA . GLN A 1 89 ? 18.407 -8.018 -10.016 1.00 97.44 89 GLN A CA 1
ATOM 638 C C . GLN A 1 89 ? 17.691 -6.674 -9.824 1.00 97.44 89 GLN A C 1
ATOM 640 O O . GLN A 1 89 ? 17.479 -6.260 -8.689 1.00 97.44 89 GLN A O 1
ATOM 645 N N . LYS A 1 90 ? 17.281 -5.993 -10.905 1.00 97.69 90 LYS A N 1
ATOM 646 C CA . LYS A 1 90 ? 16.550 -4.718 -10.796 1.00 97.69 90 LYS A CA 1
ATOM 647 C C . LYS A 1 90 ? 15.170 -4.921 -10.167 1.00 97.69 90 LYS A C 1
ATOM 649 O O . LYS A 1 90 ? 14.780 -4.148 -9.297 1.00 97.69 90 LYS A O 1
ATOM 654 N N . ALA A 1 91 ? 14.455 -5.964 -10.574 1.00 98.00 91 ALA A N 1
ATOM 655 C CA . ALA A 1 91 ? 13.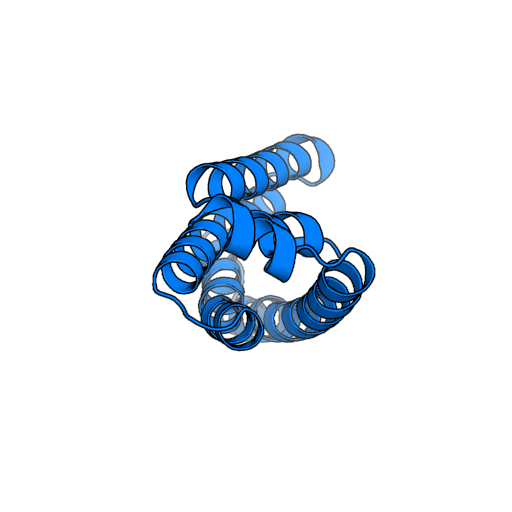142 -6.300 -10.040 1.00 98.00 91 ALA A CA 1
ATOM 656 C C . ALA A 1 91 ? 13.195 -6.626 -8.541 1.00 98.00 91 ALA A C 1
ATOM 658 O O . ALA A 1 91 ? 12.434 -6.062 -7.764 1.00 98.00 91 ALA A O 1
ATOM 659 N N . GLY A 1 92 ? 14.125 -7.478 -8.110 1.00 96.44 92 GLY A N 1
ATOM 660 C CA . GLY A 1 92 ? 14.264 -7.853 -6.705 1.00 96.44 92 GLY A CA 1
ATOM 661 C C . GLY A 1 92 ? 14.838 -6.732 -5.839 1.00 96.44 92 GLY A C 1
ATOM 662 O O . GLY A 1 92 ? 14.233 -6.351 -4.840 1.00 96.44 92 GLY A O 1
ATOM 663 N N . LEU A 1 93 ? 15.994 -6.183 -6.224 1.00 95.31 93 LEU A N 1
ATOM 664 C CA . LEU A 1 93 ? 16.732 -5.239 -5.384 1.00 95.31 93 LEU A CA 1
ATOM 665 C C . LEU A 1 93 ? 16.155 -3.827 -5.452 1.00 95.31 93 LEU A C 1
ATOM 667 O O . LEU A 1 93 ? 15.912 -3.215 -4.421 1.00 95.31 93 LEU A O 1
ATOM 671 N N . ILE A 1 94 ? 15.929 -3.288 -6.649 1.00 95.56 94 ILE A N 1
ATOM 672 C CA . ILE A 1 94 ? 15.488 -1.893 -6.771 1.00 95.56 94 ILE A CA 1
ATOM 673 C C . ILE A 1 94 ? 13.991 -1.804 -6.493 1.00 95.56 94 ILE A C 1
ATOM 675 O O . ILE A 1 94 ? 13.563 -1.011 -5.657 1.00 95.56 94 ILE A O 1
ATOM 679 N N . VAL A 1 95 ? 13.192 -2.629 -7.174 1.00 97.19 95 VAL A N 1
ATOM 680 C CA . VAL A 1 95 ? 11.736 -2.572 -7.031 1.00 97.19 95 VAL A CA 1
ATOM 681 C C . VAL A 1 95 ? 11.299 -3.269 -5.748 1.00 97.19 95 VAL A C 1
ATOM 683 O O . VAL A 1 95 ? 10.699 -2.614 -4.909 1.00 97.19 95 VAL A O 1
ATOM 686 N N . GLY A 1 96 ? 11.633 -4.540 -5.534 1.00 97.88 96 GLY A N 1
ATOM 687 C CA . GLY A 1 96 ? 11.189 -5.303 -4.364 1.00 97.88 96 GLY A CA 1
ATOM 688 C C . GLY A 1 96 ? 11.634 -4.699 -3.029 1.00 97.88 96 GLY A C 1
ATOM 689 O O . GLY A 1 96 ? 10.790 -4.335 -2.209 1.00 97.88 96 GLY A O 1
ATOM 690 N N . VAL A 1 97 ? 12.944 -4.531 -2.807 1.00 97.88 97 VAL A N 1
ATOM 691 C CA . VAL A 1 97 ? 13.453 -3.970 -1.535 1.00 97.88 97 VAL A CA 1
ATOM 692 C C . VAL A 1 97 ? 13.031 -2.513 -1.359 1.00 97.88 97 VAL A C 1
ATOM 694 O O . VAL A 1 97 ? 12.573 -2.138 -0.280 1.00 97.88 97 VAL A O 1
ATOM 697 N N . GLY A 1 98 ? 13.101 -1.699 -2.419 1.00 96.81 98 GLY A N 1
ATOM 698 C CA . GLY A 1 98 ? 12.606 -0.320 -2.379 1.00 96.81 98 GLY A CA 1
ATOM 699 C C . GLY A 1 98 ? 11.123 -0.240 -1.998 1.00 96.81 98 GLY A C 1
ATOM 700 O O . GLY A 1 98 ? 10.716 0.673 -1.277 1.00 96.81 98 GLY A O 1
ATOM 701 N N . THR A 1 99 ? 10.335 -1.229 -2.423 1.00 97.44 99 THR A N 1
ATOM 702 C CA . THR A 1 99 ? 8.913 -1.357 -2.089 1.00 97.44 99 THR A CA 1
ATOM 703 C C . THR A 1 99 ? 8.677 -1.760 -0.649 1.00 97.44 99 THR A C 1
ATOM 705 O O . THR A 1 99 ? 7.864 -1.145 0.038 1.00 97.44 99 THR A O 1
ATOM 708 N N . ALA A 1 100 ? 9.439 -2.727 -0.144 1.00 97.94 100 ALA A N 1
ATOM 709 C CA . ALA A 1 100 ? 9.374 -3.109 1.260 1.00 97.94 100 ALA A CA 1
ATOM 710 C C . ALA A 1 100 ? 9.694 -1.922 2.189 1.00 97.94 100 ALA A C 1
ATOM 712 O O . ALA A 1 100 ? 8.954 -1.670 3.141 1.00 97.94 100 ALA A O 1
ATOM 713 N N . LEU A 1 101 ? 10.749 -1.157 1.882 1.00 97.25 101 LEU A N 1
ATOM 714 C CA . LEU A 1 101 ? 11.164 -0.005 2.687 1.00 97.25 101 LEU A CA 1
ATOM 715 C C . LEU A 1 101 ? 10.109 1.103 2.699 1.00 97.25 101 LEU A C 1
ATOM 717 O O . LEU A 1 101 ? 9.742 1.586 3.769 1.00 97.25 101 LEU A O 1
ATOM 721 N N . HIS A 1 102 ? 9.584 1.498 1.535 1.00 96.25 102 HIS A N 1
ATOM 722 C CA . HIS A 1 102 ? 8.560 2.542 1.522 1.00 96.25 102 HIS A CA 1
ATOM 723 C C . HIS A 1 102 ? 7.231 2.054 2.111 1.00 96.25 102 HIS A C 1
ATOM 725 O O . HIS A 1 102 ? 6.532 2.843 2.735 1.00 96.25 102 HIS A O 1
ATOM 731 N N . HIS A 1 103 ? 6.885 0.768 1.970 1.00 98.06 103 HIS A N 1
ATOM 732 C CA . HIS A 1 103 ? 5.671 0.211 2.570 1.00 98.06 103 HIS A CA 1
ATOM 733 C C . HIS A 1 103 ? 5.751 0.301 4.091 1.00 98.06 103 HIS A C 1
ATOM 735 O O . HIS A 1 103 ? 4.767 0.636 4.740 1.00 98.06 103 HIS A O 1
ATOM 741 N N . PHE A 1 104 ? 6.930 0.049 4.661 1.00 97.50 104 PHE A N 1
ATOM 742 C CA . PHE A 1 104 ? 7.154 0.195 6.092 1.00 97.50 104 PHE A CA 1
ATOM 743 C C . PHE A 1 104 ? 6.936 1.639 6.566 1.00 97.50 104 PHE A C 1
ATOM 745 O O . PHE A 1 104 ? 6.224 1.866 7.543 1.00 97.50 104 PHE A O 1
ATOM 752 N N . ILE A 1 105 ? 7.480 2.624 5.845 1.00 97.94 105 ILE A N 1
ATOM 753 C CA . ILE A 1 105 ? 7.286 4.046 6.172 1.00 97.94 105 ILE A CA 1
ATOM 754 C C . ILE A 1 105 ? 5.804 4.431 6.049 1.00 97.94 105 ILE A C 1
ATOM 756 O O . ILE A 1 105 ? 5.244 5.038 6.962 1.00 97.94 105 ILE A O 1
ATOM 760 N N . ASP A 1 106 ? 5.139 4.026 4.968 1.00 98.00 106 ASP A N 1
ATOM 761 C CA . ASP A 1 106 ? 3.716 4.302 4.749 1.00 98.00 106 ASP A CA 1
ATOM 762 C C . ASP A 1 106 ? 2.838 3.637 5.820 1.00 98.00 106 ASP A C 1
ATOM 764 O O . ASP A 1 106 ? 1.865 4.238 6.272 1.00 98.00 106 ASP A O 1
ATOM 768 N N . ALA A 1 107 ? 3.213 2.445 6.293 1.00 98.00 107 ALA A N 1
ATOM 769 C CA . ALA A 1 107 ? 2.547 1.759 7.395 1.00 98.00 107 ALA A CA 1
ATOM 770 C C . ALA A 1 107 ? 2.671 2.536 8.715 1.00 98.00 107 ALA A C 1
ATOM 772 O O . ALA A 1 107 ? 1.687 2.652 9.447 1.00 98.00 107 ALA A O 1
ATOM 773 N N . MET A 1 108 ? 3.837 3.120 9.013 1.00 97.50 108 MET A N 1
ATOM 774 C CA . MET A 1 108 ? 4.005 3.990 10.186 1.00 97.50 108 MET A CA 1
ATOM 775 C C . MET A 1 108 ? 3.116 5.235 10.094 1.00 97.50 108 MET A C 1
ATOM 777 O O . MET A 1 108 ? 2.458 5.598 11.070 1.00 97.50 108 MET A O 1
ATOM 781 N N . ILE A 1 109 ? 3.038 5.852 8.911 1.00 97.56 109 ILE A N 1
ATOM 782 C CA . ILE A 1 109 ? 2.152 6.998 8.665 1.00 97.56 109 ILE A CA 1
ATOM 783 C C . ILE A 1 109 ? 0.684 6.580 8.829 1.00 97.56 109 ILE A C 1
ATOM 785 O O . ILE A 1 109 ? -0.082 7.278 9.491 1.00 97.56 109 ILE A O 1
ATOM 789 N N . ALA A 1 110 ? 0.290 5.426 8.287 1.00 97.56 110 ALA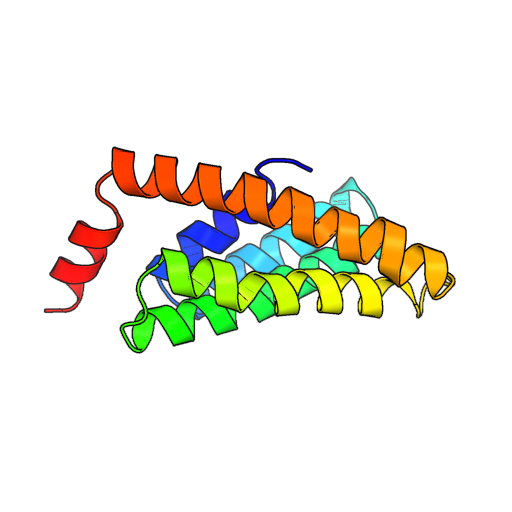 A N 1
ATOM 790 C CA . ALA A 1 110 ? -1.067 4.905 8.412 1.00 97.56 110 ALA A CA 1
ATOM 791 C C . ALA A 1 110 ? -1.455 4.664 9.872 1.00 97.56 110 ALA A C 1
ATOM 793 O O . ALA A 1 110 ? -2.545 5.058 10.280 1.00 97.56 110 ALA A O 1
ATOM 794 N N . LEU A 1 111 ? -0.562 4.082 10.676 1.00 97.44 111 LEU A N 1
ATOM 795 C CA . LEU A 1 111 ? -0.782 3.902 12.111 1.00 97.44 111 LEU A CA 1
ATOM 796 C C . LEU A 1 111 ? -0.973 5.243 12.827 1.00 97.44 111 LEU A C 1
ATOM 798 O O . LEU A 1 111 ? -1.923 5.382 13.596 1.00 97.44 111 LEU A O 1
ATOM 802 N N . ALA A 1 112 ? -0.123 6.234 12.543 1.00 96.81 112 ALA A N 1
ATOM 803 C CA . ALA A 1 112 ? -0.226 7.562 13.144 1.00 96.81 112 ALA A CA 1
ATOM 804 C C . ALA A 1 112 ? -1.552 8.260 12.789 1.00 96.81 112 ALA A C 1
ATOM 806 O O . ALA A 1 112 ? -2.232 8.780 13.672 1.00 96.81 112 ALA A O 1
ATOM 807 N N . VAL A 1 113 ? -1.953 8.223 11.513 1.00 96.06 113 VAL A N 1
ATOM 808 C CA . VAL A 1 113 ? -3.214 8.815 11.035 1.00 96.06 113 VAL A CA 1
ATOM 809 C C . VAL A 1 113 ? -4.422 8.102 11.636 1.00 96.06 113 VAL A C 1
ATOM 811 O O . VAL A 1 113 ? -5.336 8.740 12.142 1.00 96.06 113 VAL A O 1
ATOM 814 N N . VAL A 1 114 ? -4.438 6.771 11.617 1.00 95.25 114 VAL A N 1
ATOM 815 C CA . VAL A 1 114 ? -5.555 5.984 12.155 1.00 95.25 114 VAL A CA 1
ATOM 816 C C . VAL A 1 114 ? -5.724 6.207 13.657 1.00 95.25 114 VAL A C 1
ATOM 818 O O . VAL A 1 114 ? -6.859 6.303 14.132 1.00 95.25 114 VAL A O 1
ATOM 821 N N . ALA A 1 115 ? -4.613 6.316 14.391 1.00 93.62 115 ALA A N 1
ATOM 822 C CA . ALA A 1 115 ? -4.622 6.616 15.815 1.00 93.62 115 ALA A CA 1
ATOM 823 C C . ALA A 1 115 ? -5.142 8.033 16.103 1.00 93.62 115 ALA A C 1
ATOM 825 O O . ALA A 1 115 ? -5.955 8.195 17.010 1.00 93.62 115 ALA A O 1
ATOM 826 N N . SER A 1 116 ? -4.739 9.042 15.321 1.00 93.94 116 SER A N 1
ATOM 827 C CA . SER A 1 116 ? -5.122 10.438 15.575 1.00 93.94 116 SER A CA 1
ATOM 828 C C . SER A 1 116 ? -6.615 10.716 15.385 1.00 93.94 116 SER A C 1
ATOM 830 O O . SER A 1 116 ? -7.158 11.591 16.054 1.00 93.94 116 SER A O 1
ATOM 832 N N . VAL A 1 117 ? -7.302 9.956 14.523 1.00 92.06 117 VAL A N 1
ATOM 833 C CA . VAL A 1 117 ? -8.751 10.111 14.284 1.00 92.06 117 VAL A CA 1
ATOM 834 C C . VAL A 1 117 ? -9.623 9.053 14.978 1.00 92.06 117 VAL A C 1
ATOM 836 O O . VAL A 1 117 ? -10.849 9.074 14.837 1.00 92.06 117 VAL A O 1
ATOM 839 N N . GLY A 1 118 ? -9.018 8.115 15.717 1.00 88.00 118 GLY A N 1
ATOM 840 C CA . GLY A 1 118 ? -9.729 7.016 16.383 1.00 88.00 118 GLY A CA 1
ATOM 841 C C . GLY A 1 118 ? -10.477 6.093 15.413 1.00 88.00 118 GLY A C 1
ATOM 842 O O . GLY A 1 118 ? -11.564 5.602 15.722 1.00 88.00 118 GLY A O 1
ATOM 843 N N . LEU A 1 119 ? -9.947 5.899 14.199 1.00 84.62 119 LEU A N 1
ATOM 844 C CA . LEU A 1 119 ? -10.688 5.235 13.121 1.00 84.62 119 LEU A CA 1
ATOM 845 C C . LEU A 1 119 ? -10.942 3.750 13.411 1.00 84.62 119 LEU A C 1
ATOM 847 O O . LEU A 1 119 ? -12.012 3.239 13.089 1.00 84.62 119 LEU A O 1
ATOM 851 N N . VAL A 1 120 ? -9.992 3.057 14.045 1.00 80.38 120 VAL A N 1
ATOM 852 C CA . VAL A 1 120 ? -10.150 1.634 14.401 1.00 80.38 120 VAL A CA 1
ATOM 853 C C . VAL A 1 120 ? -11.309 1.433 15.379 1.00 80.38 120 VAL A C 1
ATOM 855 O O . VAL A 1 120 ? -12.086 0.497 15.207 1.00 80.38 120 VAL A O 1
ATOM 858 N N . GLN A 1 121 ? -11.462 2.322 16.362 1.00 86.88 121 GLN A N 1
ATOM 859 C CA . GLN A 1 121 ? -12.525 2.276 17.366 1.00 86.88 121 GLN A CA 1
ATOM 860 C C . GLN A 1 121 ? -13.897 2.470 16.714 1.00 86.88 121 GLN A C 1
ATOM 862 O O . GLN A 1 121 ? -14.775 1.628 16.879 1.00 86.88 121 GLN A O 1
ATOM 867 N N . ARG A 1 122 ? -14.040 3.502 15.873 1.00 86.31 122 ARG A N 1
ATOM 868 C CA . ARG A 1 122 ? -15.288 3.783 15.140 1.00 86.31 122 ARG A CA 1
ATOM 869 C C . ARG A 1 122 ? -15.708 2.625 14.234 1.00 86.31 122 ARG A C 1
ATOM 871 O O . ARG A 1 122 ? -16.881 2.279 14.140 1.00 86.31 122 ARG A O 1
ATOM 878 N N . VAL A 1 123 ? -14.744 2.001 13.555 1.00 82.31 123 VAL A N 1
ATOM 879 C CA . VAL A 1 123 ? -15.015 0.826 12.715 1.00 82.31 123 VAL A CA 1
ATOM 880 C C . VAL A 1 123 ? -15.453 -0.376 13.558 1.00 82.31 123 VAL A C 1
ATOM 882 O O . VAL A 1 123 ? -16.301 -1.145 13.110 1.00 82.31 123 VAL A O 1
ATOM 885 N N . ALA A 1 124 ? -14.890 -0.558 14.755 1.00 81.12 124 ALA A N 1
ATOM 886 C CA . ALA A 1 124 ? -15.286 -1.630 15.665 1.00 81.12 124 ALA A CA 1
ATOM 887 C C . ALA A 1 124 ? -16.697 -1.420 16.241 1.00 81.12 124 ALA A C 1
ATOM 889 O O . ALA A 1 124 ? -17.431 -2.394 16.386 1.00 81.12 124 ALA A O 1
ATOM 890 N N . GLU A 1 125 ? -17.085 -0.174 16.527 1.00 82.00 125 GLU A N 1
ATOM 891 C CA . GLU A 1 125 ? -18.434 0.196 16.982 1.00 82.00 125 GLU A CA 1
ATOM 892 C C . GLU A 1 125 ? -19.496 -0.106 15.921 1.00 82.00 125 GLU A C 1
ATOM 894 O O . GLU A 1 125 ? -20.474 -0.777 16.224 1.00 82.00 125 GLU A O 1
ATOM 899 N N . ASN A 1 126 ? -19.261 0.275 14.660 1.00 79.31 126 ASN A N 1
ATOM 900 C CA . ASN A 1 126 ? -20.204 0.050 13.554 1.00 79.31 126 ASN A CA 1
ATOM 901 C C . ASN A 1 126 ? -20.418 -1.429 13.174 1.00 79.31 126 ASN A C 1
ATOM 903 O O . ASN A 1 126 ? -21.247 -1.725 12.314 1.00 79.31 126 ASN A O 1
ATOM 907 N N . ARG A 1 127 ? -19.619 -2.355 13.720 1.00 71.62 127 ARG A N 1
ATOM 908 C CA . ARG A 1 127 ? -19.738 -3.804 13.473 1.00 71.62 127 ARG A CA 1
ATOM 909 C C . ARG A 1 127 ? -20.488 -4.556 14.576 1.00 71.62 127 ARG A C 1
ATOM 911 O O . ARG A 1 127 ? -20.694 -5.758 14.407 1.00 71.62 127 ARG A O 1
ATOM 918 N N . ARG A 1 128 ? -20.804 -3.898 15.694 1.00 60.00 128 ARG A N 1
ATOM 919 C CA . ARG A 1 128 ? -21.642 -4.448 16.769 1.00 60.00 128 ARG A CA 1
ATOM 920 C C . ARG A 1 128 ? -23.110 -4.198 16.462 1.00 60.00 128 ARG A C 1
ATOM 922 O O . ARG A 1 128 ? -23.908 -5.073 16.848 1.00 60.00 128 ARG A O 1
#

Nearest PDB structures (foldseek):
  8e12-assembly1_C  TM=3.383E-01  e=2.572E+00  synthetic construct
  8e0m-assembly1_A  TM=3.070E-01  e=7.862E+00  synthetic construct

Solvent-accessible surface area (backbone atoms only — not comparable to full-atom values): 6274 Å² total; per-residue (Å²): 116,83,59,69,54,30,66,26,61,57,24,17,71,76,31,39,68,54,0,27,50,45,9,45,50,50,12,52,53,27,40,78,74,71,32,64,71,56,10,54,32,32,44,37,38,19,54,30,14,26,55,26,8,52,42,37,72,72,67,44,54,67,70,57,26,51,62,63,26,38,60,50,43,13,51,42,35,17,58,56,40,41,88,75,71,44,49,70,64,50,19,48,55,56,42,16,48,51,38,41,56,44,49,51,54,20,45,53,51,38,52,54,53,38,60,75,70,45,47,66,58,56,51,55,57,79,71,110

pLDDT: mean 95.65, std 5.91, range [60.0, 98.69]

Sequence (128 aa):
TLASHLPVMVAMLVSPQVAVMVGLGSSLGFLIKLGPIIAARAAVHAVFGAAGAFAFRKGLPFTKVLMLTLPIHAIGEALIVLPFGFSLQKAGLIVGVGTALHHFIDAMIALAVVASVGLVQRVAENRR